Protein AF-A0A6I6A600-F1 (afdb_monomer)

Nearest PDB structures (foldseek):
  4qlp-assembly1_B  TM=9.403E-01  e=7.434E-15  Mycobacterium tuberculosis H37Rv
  1xp8-assembly1_A  TM=5.706E-01  e=3.199E+00  Deinococcus radiodurans
  1mo3-assembly1_A  TM=5.639E-01  e=4.052E+00  Mycobacterium tuberculosis
  2wqa-assembly1_F  TM=2.975E-01  e=4.299E+00  Homo sapiens

Sequence (145 aa):
MGDEPRHGSPVHREGVPRALHARGRHDPLAPNDGAVPGSKHEFTSTSDFRNAYGDGLDRVGLPNGSYLGFPPGAPWGDRALFPSSLDDPVDAYRLAGDLPDGWRIQVSEIAPAFGQPGGGMQVLVFNDKNKTVPVTELINAGILQ

Secondary structure (DSSP, 8-state):
--PPPPPPPP------------TT-PPPPPTTTTBPTT--EEES-HHHHHHHH-SEEEEES-TTS--EEESTT--GGGGT--GGGGGS-EEEEEB-SPPPTT-EEEEEEBPPBTTB----EEEEEE-TTSPBPPHHHHHHTTSB-

Solvent-accessible surface area (backbone atoms only — not comparable to full-atom values): 8486 Å² total; per-residue (Å²): 142,80,88,80,86,81,81,81,76,84,82,83,79,84,82,76,85,77,89,74,90,66,95,90,61,80,74,69,76,41,64,75,88,32,28,39,88,87,46,71,47,75,34,75,40,47,66,61,44,30,74,75,67,49,40,52,28,20,30,75,40,69,48,81,44,41,70,30,33,42,59,57,85,66,57,72,48,20,64,28,56,60,79,78,54,75,81,39,55,77,50,73,35,32,62,69,33,71,62,59,86,70,22,34,40,37,39,26,35,27,33,55,21,80,93,25,69,17,71,30,37,37,35,38,39,27,41,67,82,76,43,77,43,30,43,53,57,36,38,76,71,45,28,33,87

Mean predicted aligned error: 9.45 Å

pLDDT: mean 85.49, std 23.21, range [28.94, 98.81]

Structure (mmCIF, N/CA/C/O backbone):
data_AF-A0A6I6A600-F1
#
_entry.id   AF-A0A6I6A600-F1
#
loop_
_atom_site.group_PDB
_atom_site.id
_atom_site.type_symbol
_atom_site.label_atom_id
_atom_site.label_alt_id
_atom_site.label_comp_id
_atom_site.label_asym_id
_atom_site.label_entity_id
_atom_site.label_seq_id
_atom_site.pdbx_PDB_ins_code
_atom_site.Cartn_x
_atom_site.Cartn_y
_atom_site.Cartn_z
_atom_site.occupancy
_atom_site.B_iso_or_equiv
_atom_site.auth_seq_id
_atom_s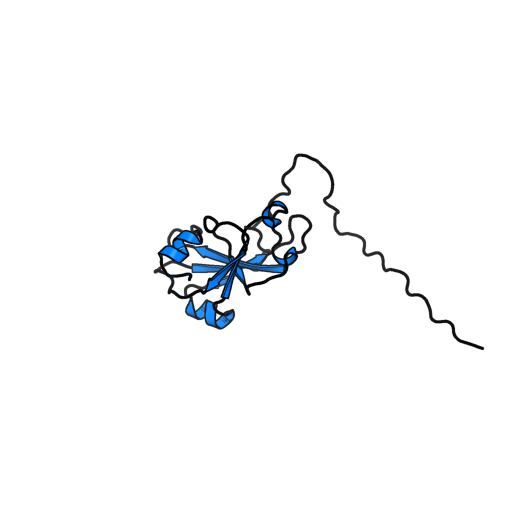ite.auth_comp_id
_atom_site.auth_asym_id
_atom_site.auth_atom_id
_atom_site.pdbx_PDB_model_num
ATOM 1 N N . MET A 1 1 ? 43.680 -31.776 -37.430 1.00 42.78 1 MET A N 1
ATOM 2 C CA . MET A 1 1 ? 42.212 -31.718 -37.285 1.00 42.78 1 MET A CA 1
ATOM 3 C C . MET A 1 1 ? 41.942 -31.357 -35.841 1.00 42.78 1 MET A C 1
ATOM 5 O O . MET A 1 1 ? 42.124 -32.202 -34.980 1.00 42.78 1 MET A O 1
ATOM 9 N N . GLY A 1 2 ? 41.695 -30.078 -35.580 1.00 34.62 2 GLY A N 1
ATOM 10 C CA . GLY A 1 2 ? 41.360 -29.556 -34.259 1.00 34.62 2 GLY A CA 1
ATOM 11 C C . GLY A 1 2 ? 40.111 -28.703 -34.419 1.00 34.62 2 GLY A C 1
ATOM 12 O O . GLY A 1 2 ? 40.069 -27.880 -35.331 1.00 34.62 2 GLY A O 1
ATOM 13 N N . ASP A 1 3 ? 39.099 -28.980 -33.606 1.00 37.78 3 ASP A N 1
ATOM 14 C CA . ASP A 1 3 ? 37.822 -28.272 -33.589 1.00 37.78 3 ASP A CA 1
ATOM 15 C C . ASP A 1 3 ? 37.978 -26.889 -32.937 1.00 37.78 3 ASP A C 1
ATOM 17 O O . ASP A 1 3 ? 38.515 -26.766 -31.836 1.00 37.78 3 ASP A O 1
ATOM 21 N N . GLU A 1 4 ? 37.482 -25.846 -33.605 1.00 39.06 4 GLU A N 1
ATOM 22 C CA . GLU A 1 4 ? 37.303 -24.506 -33.033 1.00 39.06 4 GLU A CA 1
ATOM 23 C C . GLU A 1 4 ? 35.932 -24.387 -32.335 1.00 39.06 4 GLU A C 1
ATOM 25 O O . GLU A 1 4 ? 34.914 -24.816 -32.892 1.00 39.06 4 GLU A O 1
ATOM 30 N N . PRO A 1 5 ? 35.842 -23.747 -31.154 1.00 36.91 5 PRO A N 1
ATOM 31 C CA . PRO A 1 5 ? 34.562 -23.437 -30.532 1.00 36.91 5 PRO A CA 1
ATOM 32 C C . PRO A 1 5 ? 33.909 -22.217 -31.201 1.00 36.91 5 PRO A C 1
ATOM 34 O O . PRO A 1 5 ? 34.462 -21.115 -31.238 1.00 36.91 5 PRO A O 1
ATOM 37 N N . ARG A 1 6 ? 32.682 -22.408 -31.702 1.00 39.06 6 ARG A N 1
ATOM 38 C CA . ARG A 1 6 ? 31.856 -21.343 -32.286 1.00 39.06 6 ARG A CA 1
ATOM 39 C C . ARG A 1 6 ? 31.532 -20.277 -31.237 1.00 39.06 6 ARG A C 1
ATOM 41 O O . ARG A 1 6 ? 30.837 -20.548 -30.261 1.00 39.06 6 ARG A O 1
ATOM 48 N N . HIS A 1 7 ? 31.994 -19.055 -31.483 1.00 38.72 7 HIS A N 1
ATOM 49 C CA . HIS A 1 7 ? 31.530 -17.850 -30.801 1.00 38.72 7 HIS A CA 1
ATOM 50 C C . HIS A 1 7 ? 30.020 -17.674 -31.026 1.00 38.72 7 HIS A C 1
ATOM 52 O O . HIS A 1 7 ? 29.567 -17.526 -32.162 1.00 38.72 7 HIS A O 1
ATOM 58 N N . GLY A 1 8 ? 29.238 -17.692 -29.945 1.00 32.81 8 GLY A N 1
ATOM 59 C CA . GLY A 1 8 ? 27.830 -17.307 -29.973 1.00 32.81 8 GLY A CA 1
ATOM 60 C C . GLY A 1 8 ? 27.703 -15.800 -30.185 1.00 32.81 8 GLY A C 1
ATOM 61 O O . GLY A 1 8 ? 28.198 -15.013 -29.383 1.00 32.81 8 GLY A O 1
ATOM 62 N N . SER A 1 9 ? 27.061 -15.399 -31.279 1.00 35.72 9 SER A N 1
ATOM 63 C CA . SER A 1 9 ? 26.707 -14.005 -31.555 1.00 35.72 9 SER A CA 1
ATOM 64 C C . SER A 1 9 ? 25.695 -13.478 -30.523 1.00 35.72 9 SER A C 1
ATOM 66 O O . SER A 1 9 ? 24.826 -14.241 -30.093 1.00 35.72 9 SER A O 1
ATOM 68 N N . PRO A 1 10 ? 25.736 -12.186 -30.140 1.00 36.28 10 PRO A N 1
ATOM 69 C CA . PRO A 1 10 ? 24.724 -11.614 -29.263 1.00 36.28 10 PRO A CA 1
ATOM 70 C C . PRO A 1 10 ? 23.383 -11.575 -29.999 1.00 36.28 10 PRO A C 1
ATOM 72 O O . PRO A 1 10 ? 23.264 -10.974 -31.067 1.00 36.28 10 PRO A O 1
ATOM 75 N N . VAL A 1 11 ? 22.368 -12.217 -29.426 1.00 43.44 11 VAL A N 1
ATOM 76 C CA . VAL A 1 11 ? 20.989 -12.123 -29.907 1.00 43.44 11 VAL A CA 1
ATOM 77 C C . VAL A 1 11 ? 20.495 -10.701 -29.646 1.00 43.44 11 VAL A C 1
ATOM 79 O O . VAL A 1 11 ? 20.244 -10.316 -28.504 1.00 43.44 11 VAL A O 1
ATOM 82 N N . HIS A 1 12 ? 20.349 -9.919 -30.714 1.00 34.28 12 HIS A N 1
ATOM 83 C CA . HIS A 1 12 ? 19.544 -8.704 -30.718 1.00 34.28 12 HIS A CA 1
ATOM 84 C C . HIS A 1 12 ? 18.099 -9.066 -30.340 1.00 34.28 12 HIS A C 1
ATOM 86 O O . HIS A 1 12 ? 17.402 -9.726 -31.107 1.00 34.28 12 HIS A O 1
ATOM 92 N N . ARG A 1 13 ? 17.634 -8.634 -29.161 1.00 38.12 13 ARG A N 1
ATOM 93 C CA . ARG A 1 13 ? 16.197 -8.509 -28.886 1.00 38.12 13 ARG A CA 1
ATOM 94 C C . ARG A 1 13 ? 15.774 -7.088 -29.212 1.00 38.12 13 ARG A C 1
ATOM 96 O O . ARG A 1 13 ? 16.090 -6.144 -28.491 1.00 38.12 13 ARG A O 1
ATOM 103 N N . GLU A 1 14 ? 15.087 -6.963 -30.334 1.00 32.41 14 GLU A N 1
ATOM 104 C CA . GLU A 1 14 ? 14.328 -5.780 -30.698 1.00 32.41 14 GLU A CA 1
ATOM 105 C C . GLU A 1 14 ? 13.129 -5.612 -29.751 1.00 32.41 14 GLU A C 1
ATOM 107 O O . GLU A 1 14 ? 12.465 -6.587 -29.400 1.00 32.41 14 GLU A O 1
ATOM 112 N N . GLY A 1 15 ? 12.834 -4.362 -29.374 1.00 31.83 15 GLY A N 1
ATOM 113 C CA . GLY A 1 15 ? 11.455 -3.957 -29.101 1.00 31.83 15 GLY A CA 1
ATOM 114 C C . GLY A 1 15 ? 11.032 -3.636 -27.665 1.00 31.83 15 GLY A C 1
ATOM 115 O O . GLY A 1 15 ? 9.849 -3.766 -27.383 1.00 31.83 15 GLY A O 1
ATOM 116 N N . VAL A 1 16 ? 11.907 -3.165 -26.768 1.00 39.56 16 VAL A N 1
ATOM 117 C CA . VAL A 1 16 ? 11.429 -2.351 -25.627 1.00 39.56 16 VAL A CA 1
ATOM 118 C C . VAL A 1 16 ? 11.468 -0.888 -26.076 1.00 39.56 16 VAL A C 1
ATOM 120 O O . VAL A 1 16 ? 12.558 -0.407 -26.402 1.00 39.56 16 VAL A O 1
ATOM 123 N N . PRO A 1 17 ? 10.333 -0.163 -26.159 1.00 34.88 17 PRO A N 1
ATOM 124 C CA . PRO A 1 17 ? 10.370 1.245 -26.512 1.00 34.88 17 PRO A CA 1
ATOM 125 C C . PRO A 1 17 ? 11.198 1.996 -25.470 1.00 34.88 17 PRO A C 1
ATOM 127 O O . PRO A 1 17 ? 10.841 2.110 -24.299 1.00 34.88 17 PRO A O 1
ATOM 130 N N . ARG A 1 18 ? 12.351 2.482 -25.927 1.00 39.25 18 ARG A N 1
ATOM 131 C CA . ARG A 1 18 ? 13.306 3.278 -25.167 1.00 39.25 18 ARG A CA 1
ATOM 132 C C . ARG A 1 18 ? 12.674 4.641 -24.902 1.00 39.25 18 ARG A C 1
ATOM 134 O O . ARG A 1 18 ? 12.839 5.566 -25.693 1.00 39.25 18 ARG A O 1
ATOM 141 N N . ALA A 1 19 ? 11.939 4.770 -23.805 1.00 43.00 19 ALA A N 1
ATOM 142 C CA . ALA A 1 19 ? 11.548 6.071 -23.286 1.00 43.00 19 ALA A CA 1
ATOM 143 C C . ALA A 1 19 ? 12.790 6.732 -22.671 1.00 43.00 19 ALA A C 1
ATOM 145 O O . ALA A 1 19 ? 13.043 6.658 -21.475 1.00 43.00 19 ALA A O 1
ATOM 146 N N . LEU A 1 20 ? 13.621 7.333 -23.520 1.00 38.41 20 LEU A N 1
ATOM 147 C CA . LEU A 1 20 ? 14.614 8.302 -23.084 1.00 38.41 20 LEU A CA 1
ATOM 148 C C . LEU A 1 20 ? 14.595 9.475 -24.060 1.00 38.41 20 LEU A C 1
ATOM 150 O O . LEU A 1 20 ? 14.739 9.262 -25.263 1.00 38.41 20 LEU A O 1
ATOM 154 N N . HIS A 1 21 ? 14.509 10.678 -23.485 1.00 31.16 21 HIS A N 1
ATOM 155 C CA . HIS A 1 21 ? 14.614 12.032 -24.055 1.00 31.16 21 HIS A CA 1
ATOM 156 C C . HIS A 1 21 ? 13.300 12.826 -24.127 1.00 31.16 21 HIS A C 1
ATOM 158 O O . HIS A 1 21 ? 12.616 12.855 -25.145 1.00 31.16 21 HIS A O 1
ATOM 164 N N . ALA A 1 22 ? 13.027 13.598 -23.071 1.00 28.94 22 ALA A N 1
ATOM 165 C CA . ALA A 1 22 ? 12.915 15.059 -23.165 1.00 28.94 22 ALA A CA 1
ATOM 166 C C . ALA A 1 22 ? 12.802 15.670 -21.761 1.00 28.94 22 ALA A C 1
ATOM 168 O O . ALA A 1 22 ? 11.974 15.251 -20.955 1.00 28.94 22 ALA A O 1
ATOM 169 N N . ARG A 1 23 ? 13.614 16.699 -21.489 1.00 34.56 23 ARG A N 1
ATOM 170 C CA . ARG A 1 23 ? 13.479 17.555 -20.305 1.00 34.56 23 ARG A CA 1
ATOM 171 C C . ARG A 1 23 ? 12.051 18.119 -20.258 1.00 34.56 23 ARG A C 1
ATOM 173 O O . ARG A 1 23 ? 11.626 18.750 -21.222 1.00 34.56 23 ARG A O 1
ATOM 180 N N . GLY A 1 24 ? 11.340 17.898 -19.152 1.00 37.47 24 GLY A N 1
ATOM 181 C CA . GLY A 1 24 ? 10.060 18.558 -18.863 1.00 37.47 24 GLY A CA 1
ATOM 182 C C . GLY A 1 24 ? 8.792 17.699 -18.920 1.00 37.47 24 GLY A C 1
ATOM 183 O O . GLY A 1 24 ? 7.703 18.263 -18.882 1.00 37.47 24 GLY A O 1
ATOM 184 N N . ARG A 1 25 ? 8.879 16.366 -18.978 1.00 44.44 25 ARG A N 1
ATOM 185 C CA . ARG A 1 25 ? 7.719 15.492 -18.740 1.00 44.44 25 ARG A CA 1
ATOM 186 C C . ARG A 1 25 ? 8.040 14.560 -17.583 1.00 44.44 25 ARG A C 1
ATOM 188 O O . ARG A 1 25 ? 9.006 13.813 -17.667 1.00 44.44 25 ARG A O 1
ATOM 195 N N . HIS A 1 26 ? 7.263 14.642 -16.504 1.00 53.66 26 HIS A N 1
ATOM 196 C CA . HIS A 1 26 ? 7.205 13.549 -15.544 1.00 53.66 26 HIS A CA 1
ATOM 197 C C . HIS A 1 26 ? 6.808 12.314 -16.343 1.00 53.66 26 HIS A C 1
ATOM 199 O O . HIS A 1 26 ? 5.784 12.342 -17.030 1.00 53.66 26 HIS A O 1
ATOM 205 N N . ASP A 1 27 ? 7.639 11.278 -16.319 1.00 52.81 27 ASP A N 1
ATOM 206 C CA . ASP A 1 27 ? 7.211 9.967 -16.782 1.00 52.81 27 ASP A CA 1
ATOM 207 C C . ASP A 1 27 ? 5.853 9.681 -16.120 1.00 52.81 27 ASP A C 1
ATOM 209 O O . ASP A 1 27 ? 5.708 9.894 -14.909 1.00 52.81 27 ASP A O 1
ATOM 213 N N . PRO A 1 28 ? 4.811 9.344 -16.894 1.00 62.41 28 PRO A N 1
ATOM 214 C CA . PRO A 1 28 ? 3.499 9.151 -16.311 1.00 62.41 28 PRO A CA 1
ATOM 215 C C . PRO A 1 28 ? 3.581 7.974 -15.340 1.00 62.41 28 PRO A C 1
ATOM 217 O O . PRO A 1 28 ? 4.154 6.934 -15.668 1.00 62.41 28 PRO A O 1
ATOM 220 N N . LEU A 1 29 ? 3.000 8.145 -14.150 1.00 67.38 29 LEU A N 1
ATOM 221 C CA . LEU A 1 29 ? 2.697 7.020 -13.267 1.00 67.38 29 LEU A CA 1
ATOM 222 C C . LEU A 1 29 ? 2.014 5.931 -14.100 1.00 67.38 29 LEU A C 1
ATOM 224 O O . LEU A 1 29 ? 1.150 6.241 -14.930 1.00 67.38 29 LEU A O 1
ATOM 228 N N . ALA A 1 30 ? 2.399 4.671 -13.892 1.00 77.06 30 ALA A N 1
ATOM 229 C CA . ALA A 1 30 ? 1.695 3.572 -14.530 1.00 77.06 30 ALA A CA 1
ATOM 230 C C . ALA A 1 30 ? 0.193 3.659 -14.167 1.00 77.06 30 ALA A C 1
ATOM 232 O O . ALA A 1 30 ? -0.148 3.961 -13.016 1.00 77.06 30 ALA A O 1
ATOM 233 N N . PRO A 1 31 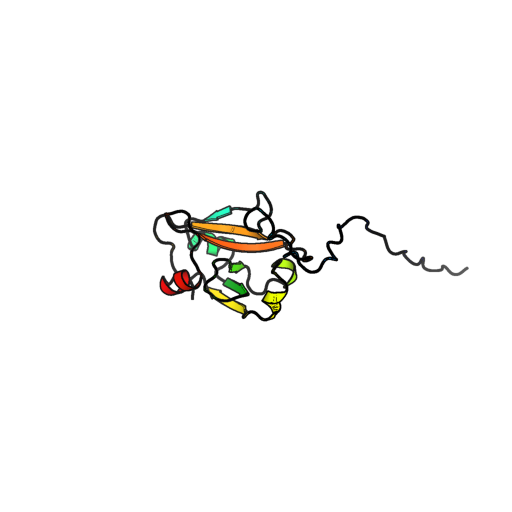? -0.720 3.457 -15.137 1.00 82.44 31 PRO A N 1
ATOM 234 C CA . PRO A 1 31 ? -2.158 3.492 -14.878 1.00 82.44 31 PRO A CA 1
ATOM 235 C C . PRO A 1 31 ? -2.561 2.398 -13.875 1.00 82.44 31 PRO A C 1
ATOM 237 O O . PRO A 1 31 ? -1.749 1.555 -13.505 1.00 82.44 31 PRO A O 1
ATOM 240 N N . ASN A 1 32 ? -3.834 2.377 -13.459 1.00 90.62 32 ASN A N 1
ATOM 241 C CA . ASN A 1 32 ? -4.359 1.353 -12.542 1.00 90.62 32 ASN A CA 1
ATOM 242 C C . ASN A 1 32 ? -3.601 1.307 -11.198 1.00 90.62 32 ASN A C 1
ATOM 244 O O . ASN A 1 32 ? -3.329 0.230 -10.675 1.00 90.62 32 ASN A O 1
ATOM 248 N N . ASP A 1 33 ? -3.263 2.474 -10.639 1.00 90.88 33 ASP A N 1
ATOM 249 C CA . ASP A 1 33 ? -2.561 2.579 -9.350 1.00 90.88 33 ASP A CA 1
ATOM 250 C C . ASP A 1 33 ? -1.195 1.869 -9.364 1.00 90.88 33 ASP A C 1
ATOM 252 O O . ASP A 1 33 ? -0.780 1.246 -8.388 1.00 90.88 33 ASP A O 1
ATOM 256 N N . GLY A 1 34 ? -0.523 1.888 -10.520 1.00 92.12 34 GLY A N 1
ATOM 257 C CA . GLY A 1 34 ? 0.745 1.193 -10.721 1.00 92.12 34 GLY A CA 1
ATOM 258 C C . GLY A 1 34 ? 0.646 -0.333 -10.721 1.00 92.12 34 GLY A C 1
ATOM 259 O O . GLY A 1 34 ? 1.682 -0.985 -10.689 1.00 92.12 34 GLY A O 1
ATOM 260 N N . ALA A 1 35 ? -0.557 -0.914 -10.766 1.00 96.75 35 ALA A N 1
ATOM 261 C CA . ALA A 1 35 ? -0.754 -2.359 -10.738 1.00 96.75 35 ALA A CA 1
ATOM 262 C C . ALA A 1 35 ? -0.857 -2.979 -12.139 1.00 96.75 35 ALA A C 1
ATOM 264 O O . ALA A 1 35 ? -1.533 -2.439 -13.027 1.00 96.75 35 ALA A O 1
ATOM 265 N N . VAL A 1 36 ? -0.298 -4.181 -12.306 1.00 97.31 36 VAL A N 1
ATOM 266 C CA . VAL A 1 36 ? -0.552 -5.028 -13.479 1.00 97.31 36 VAL A CA 1
ATOM 267 C C . VAL A 1 36 ? -2.066 -5.297 -13.593 1.00 97.31 36 VAL A C 1
ATOM 269 O O . VAL A 1 36 ? -2.714 -5.679 -12.612 1.00 97.31 36 VAL A O 1
ATOM 272 N N . PRO A 1 37 ? -2.697 -5.078 -14.763 1.00 95.62 37 PRO A N 1
ATOM 273 C CA . PRO A 1 37 ? -4.125 -5.336 -14.928 1.00 95.62 37 PRO A CA 1
ATOM 274 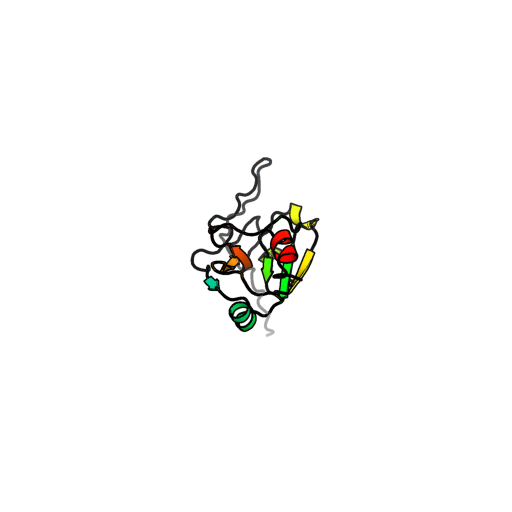C C . PRO A 1 37 ? -4.496 -6.781 -14.570 1.00 95.62 37 PRO A C 1
ATOM 276 O O . PRO A 1 37 ? -3.920 -7.727 -15.095 1.00 95.62 37 PRO A O 1
ATOM 279 N N . GLY A 1 38 ? -5.484 -6.946 -13.688 1.00 96.31 38 GLY A N 1
ATOM 280 C CA . GLY A 1 38 ? -5.958 -8.261 -13.245 1.00 96.31 38 GLY A CA 1
ATOM 281 C C . GLY A 1 38 ? -5.188 -8.882 -12.075 1.00 96.31 38 GLY A C 1
ATOM 282 O O . GLY A 1 38 ? -5.620 -9.917 -11.584 1.00 96.31 38 GLY A O 1
ATOM 283 N N . SER A 1 39 ? -4.117 -8.253 -11.575 1.00 97.75 39 SER A N 1
ATOM 284 C CA . SER A 1 39 ? -3.342 -8.780 -10.439 1.00 97.75 39 SER A CA 1
ATOM 285 C C . SER A 1 39 ? -3.893 -8.381 -9.062 1.00 97.75 39 SER A C 1
ATOM 287 O O . SER A 1 39 ? -3.262 -8.662 -8.046 1.00 97.75 39 SER A O 1
ATOM 289 N N . LYS A 1 40 ? -4.978 -7.596 -9.007 1.00 98.00 40 LYS A N 1
ATOM 290 C CA . LYS A 1 40 ? -5.523 -7.062 -7.752 1.00 98.00 40 LYS A CA 1
ATOM 291 C C . LYS A 1 40 ? -6.301 -8.156 -7.017 1.00 98.00 40 LYS A C 1
ATOM 293 O O . LYS A 1 40 ? -7.272 -8.688 -7.552 1.00 98.00 40 LYS A O 1
ATOM 298 N N . HIS A 1 41 ? -5.904 -8.431 -5.780 1.00 96.12 41 HIS A N 1
ATOM 299 C CA . HIS A 1 41 ? -6.575 -9.364 -4.871 1.00 96.12 41 HIS A CA 1
ATOM 300 C C . HIS A 1 41 ? -6.756 -8.717 -3.500 1.00 96.12 41 HIS A C 1
ATOM 302 O O . HIS A 1 41 ? -5.985 -7.834 -3.128 1.00 96.12 41 HIS A O 1
ATOM 308 N N . GLU A 1 42 ? -7.778 -9.130 -2.751 1.00 98.12 42 GLU A N 1
ATOM 309 C CA . GLU A 1 42 ? -8.168 -8.458 -1.511 1.00 98.12 42 GLU A CA 1
ATOM 310 C C . GLU A 1 42 ? -8.298 -9.417 -0.333 1.00 98.12 42 GLU A C 1
ATOM 312 O O . GLU A 1 42 ? -8.676 -10.576 -0.498 1.00 98.12 42 GLU A O 1
ATOM 317 N N . PHE A 1 43 ? -8.028 -8.891 0.859 1.00 98.56 43 PHE A N 1
ATOM 318 C CA . PHE A 1 43 ? -8.211 -9.563 2.138 1.00 98.56 43 PHE A CA 1
ATOM 319 C C . PHE A 1 43 ? -9.019 -8.657 3.058 1.00 98.56 43 PHE A C 1
ATOM 321 O O . PHE A 1 43 ? -8.734 -7.467 3.180 1.00 98.56 43 PHE A O 1
ATOM 328 N N . THR A 1 44 ? -9.993 -9.226 3.757 1.00 98.12 44 THR A N 1
ATOM 329 C CA . THR A 1 44 ? -10.755 -8.534 4.809 1.00 98.12 44 THR A CA 1
ATOM 330 C C . THR A 1 44 ? -10.243 -8.873 6.211 1.00 98.12 44 THR A C 1
ATOM 332 O O . THR A 1 44 ? -10.848 -8.476 7.197 1.00 98.12 44 THR A O 1
ATOM 335 N N . SER A 1 45 ? -9.132 -9.612 6.311 1.00 97.62 45 SER A N 1
ATOM 336 C CA . SER A 1 45 ? -8.478 -9.979 7.568 1.00 97.62 45 SER A CA 1
ATOM 337 C C . SER A 1 45 ? -6.957 -9.889 7.442 1.00 97.62 45 SER A C 1
ATOM 339 O O . SER A 1 45 ? -6.379 -10.364 6.459 1.00 97.62 45 SER A O 1
ATOM 341 N N . THR A 1 46 ? -6.289 -9.342 8.463 1.00 97.81 46 THR A N 1
ATOM 342 C CA . THR A 1 46 ? -4.822 -9.393 8.554 1.00 97.81 46 THR A CA 1
ATOM 343 C C . THR A 1 46 ? -4.317 -10.813 8.800 1.00 97.81 46 THR A C 1
ATOM 345 O O . THR A 1 46 ? -3.220 -11.140 8.355 1.00 97.81 46 THR A O 1
ATOM 348 N N . SER A 1 47 ? -5.093 -11.695 9.446 1.00 98.25 47 SER A N 1
ATOM 349 C CA . SER A 1 47 ? -4.701 -13.100 9.626 1.00 98.25 47 SER A CA 1
ATOM 350 C C . SER A 1 47 ? -4.581 -13.830 8.293 1.00 98.25 47 SER A C 1
ATOM 352 O O . SER A 1 47 ? -3.599 -14.531 8.073 1.00 98.25 47 SER A O 1
ATOM 354 N N . ASP A 1 48 ? -5.539 -13.631 7.388 1.00 98.44 48 ASP A N 1
ATOM 355 C CA . ASP A 1 48 ? -5.546 -14.304 6.087 1.00 98.44 48 ASP A CA 1
ATOM 356 C C . ASP A 1 48 ? -4.411 -13.796 5.199 1.00 98.44 48 ASP A C 1
ATOM 358 O O . ASP A 1 48 ? -3.714 -14.597 4.577 1.00 98.44 48 ASP A O 1
ATOM 362 N N . PHE A 1 49 ? -4.159 -12.482 5.217 1.00 98.44 49 PHE A N 1
ATOM 363 C CA . PHE A 1 49 ? -2.985 -11.904 4.564 1.00 98.44 49 PHE A CA 1
ATOM 364 C C . PHE A 1 49 ? -1.688 -12.515 5.115 1.00 98.44 49 PHE A C 1
ATOM 366 O O . PHE A 1 49 ? -0.854 -12.988 4.345 1.00 98.44 49 PHE A O 1
ATOM 373 N N . ARG A 1 50 ? -1.529 -12.561 6.447 1.00 98.31 50 ARG A N 1
ATOM 374 C CA . ARG A 1 50 ? -0.327 -13.113 7.094 1.00 98.31 50 ARG A CA 1
ATOM 375 C C . ARG A 1 50 ? -0.110 -14.582 6.772 1.00 98.31 50 ARG A C 1
ATOM 377 O O . ARG A 1 50 ? 1.022 -14.996 6.552 1.00 98.31 50 ARG A O 1
ATOM 384 N N . ASN A 1 51 ? -1.183 -15.362 6.715 1.00 98.19 51 ASN A N 1
ATOM 385 C CA . ASN A 1 51 ? -1.111 -16.770 6.340 1.00 98.19 51 ASN A CA 1
ATOM 386 C C . ASN A 1 51 ? -0.670 -16.952 4.880 1.00 98.19 51 ASN A C 1
ATOM 388 O O . ASN A 1 51 ? 0.019 -17.923 4.573 1.00 98.19 51 ASN A O 1
ATOM 392 N N . ALA A 1 52 ? -1.052 -16.033 3.988 1.00 97.81 52 ALA A N 1
ATOM 393 C CA . ALA A 1 52 ? -0.680 -16.081 2.578 1.00 97.81 52 ALA A CA 1
ATOM 394 C C . ALA A 1 52 ? 0.748 -15.575 2.309 1.00 97.81 52 ALA A C 1
ATOM 396 O O . ALA A 1 52 ? 1.447 -16.152 1.475 1.00 97.81 52 ALA A O 1
ATOM 397 N N . TYR A 1 53 ? 1.182 -14.508 2.991 1.00 97.56 53 TYR A N 1
ATOM 398 C CA . TYR A 1 53 ? 2.379 -13.746 2.606 1.00 97.56 53 TYR A CA 1
ATOM 399 C C . TYR A 1 53 ? 3.374 -13.459 3.738 1.00 97.56 53 TYR A C 1
ATOM 401 O O . TYR A 1 53 ? 4.460 -12.942 3.476 1.00 97.56 53 TYR A O 1
ATOM 409 N N . GLY A 1 54 ? 3.043 -13.802 4.982 1.00 98.06 54 GLY A N 1
ATOM 410 C CA . GLY A 1 54 ? 3.767 -13.344 6.167 1.00 98.06 54 GLY A CA 1
ATOM 411 C C . GLY A 1 54 ? 3.328 -11.949 6.625 1.00 98.06 54 GLY A C 1
ATOM 412 O O . GLY A 1 54 ? 2.410 -11.343 6.076 1.00 98.06 54 GLY A O 1
ATOM 413 N N . ASP A 1 55 ? 3.962 -11.445 7.680 1.00 98.31 55 ASP A N 1
ATOM 414 C CA . ASP A 1 55 ? 3.627 -10.165 8.316 1.00 98.31 55 ASP A CA 1
ATOM 415 C C . ASP A 1 55 ? 4.590 -9.024 7.962 1.00 98.31 55 ASP A C 1
ATOM 417 O O . ASP A 1 55 ? 4.297 -7.870 8.261 1.00 98.31 55 ASP A O 1
ATOM 421 N N . GLY A 1 56 ? 5.728 -9.321 7.335 1.00 98.56 56 GLY A N 1
ATOM 422 C CA . GLY A 1 56 ? 6.731 -8.324 6.979 1.00 98.56 56 GLY A CA 1
ATOM 423 C C . GLY A 1 56 ? 6.303 -7.462 5.794 1.00 98.56 56 GLY A C 1
ATOM 424 O O . GLY A 1 56 ? 6.017 -7.984 4.717 1.00 98.56 56 GLY A O 1
ATOM 425 N N . LEU A 1 57 ? 6.345 -6.144 5.978 1.00 98.69 57 LEU A N 1
ATOM 426 C CA . LEU A 1 57 ? 6.136 -5.135 4.939 1.00 98.69 57 LEU A CA 1
ATOM 427 C C . LEU A 1 57 ? 7.297 -4.133 4.948 1.00 98.69 57 LEU A C 1
ATOM 429 O O . LEU A 1 57 ? 8.008 -4.008 5.944 1.00 98.69 57 LEU A O 1
ATOM 433 N N . ASP A 1 58 ? 7.487 -3.390 3.865 1.00 98.50 58 ASP A N 1
ATOM 434 C CA . ASP A 1 58 ? 8.382 -2.232 3.860 1.00 98.50 58 ASP A CA 1
ATOM 435 C C . ASP A 1 58 ? 7.829 -1.062 3.050 1.00 98.50 58 ASP A C 1
ATOM 437 O O . ASP A 1 58 ? 6.791 -1.159 2.394 1.00 98.50 58 ASP A O 1
ATOM 441 N N . ARG A 1 59 ? 8.504 0.081 3.116 1.00 98.00 59 ARG A N 1
ATOM 442 C CA . ARG A 1 59 ? 8.206 1.239 2.283 1.00 98.00 59 ARG A CA 1
ATOM 443 C C . ARG A 1 59 ? 9.483 1.990 1.960 1.00 98.00 59 ARG A C 1
ATOM 445 O O . ARG A 1 59 ? 10.308 2.222 2.833 1.00 98.00 59 ARG A O 1
ATOM 452 N N . VAL A 1 60 ? 9.584 2.421 0.707 1.00 98.00 60 VAL A N 1
ATOM 453 C CA . VAL A 1 60 ? 10.485 3.499 0.302 1.00 98.00 60 VAL A CA 1
ATOM 454 C C . VAL A 1 60 ? 9.678 4.797 0.303 1.00 98.00 60 VAL A C 1
ATOM 456 O O . VAL A 1 60 ? 8.642 4.881 -0.367 1.00 98.00 60 VAL A O 1
ATOM 459 N N . GLY A 1 61 ? 10.122 5.788 1.069 1.00 97.25 61 GLY A N 1
ATOM 460 C CA . GLY A 1 61 ? 9.449 7.080 1.212 1.00 97.25 61 GLY A CA 1
ATOM 461 C C . GLY A 1 61 ? 8.755 7.275 2.554 1.00 97.25 61 GLY A C 1
ATOM 462 O O . GLY A 1 61 ? 8.483 6.340 3.300 1.00 97.25 61 GLY A O 1
ATOM 463 N N . LEU A 1 62 ? 8.422 8.533 2.840 1.00 97.06 62 LEU A N 1
ATOM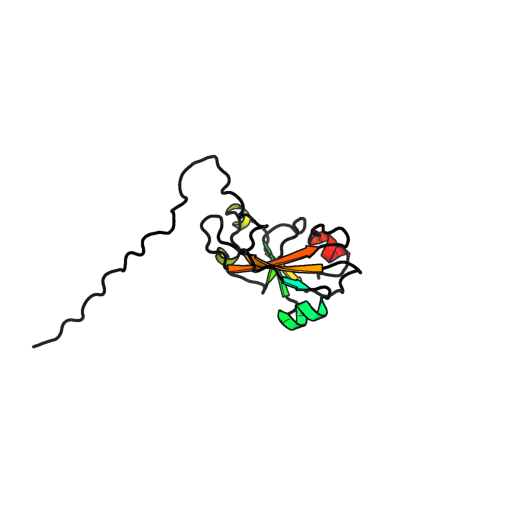 464 C CA . LEU A 1 62 ? 7.829 8.948 4.113 1.00 97.06 62 LEU A CA 1
ATOM 465 C C . LEU A 1 62 ? 6.493 8.231 4.416 1.00 97.06 62 LEU A C 1
ATOM 467 O O . LEU A 1 62 ? 5.737 7.914 3.485 1.00 97.06 62 LEU A O 1
ATOM 471 N N . PRO A 1 63 ? 6.139 8.036 5.704 1.00 97.06 63 PRO A N 1
ATOM 472 C CA . PRO A 1 63 ? 4.950 7.281 6.123 1.00 97.06 63 PRO A CA 1
ATOM 473 C C . PRO A 1 63 ? 3.614 8.005 5.863 1.00 97.06 63 PRO A C 1
ATOM 475 O O . PRO A 1 63 ? 2.541 7.457 6.101 1.00 97.06 63 PRO A O 1
ATOM 478 N N . ASN A 1 64 ? 3.643 9.229 5.327 1.00 96.75 64 ASN A N 1
ATOM 479 C CA . ASN A 1 64 ? 2.439 9.932 4.877 1.00 96.75 64 ASN A CA 1
ATOM 480 C C . ASN A 1 64 ? 1.857 9.375 3.560 1.00 96.75 64 ASN A C 1
ATOM 482 O O . ASN A 1 64 ? 0.752 9.762 3.183 1.00 96.75 64 ASN A O 1
ATOM 486 N N . GLY A 1 65 ? 2.571 8.488 2.858 1.00 97.06 65 GLY 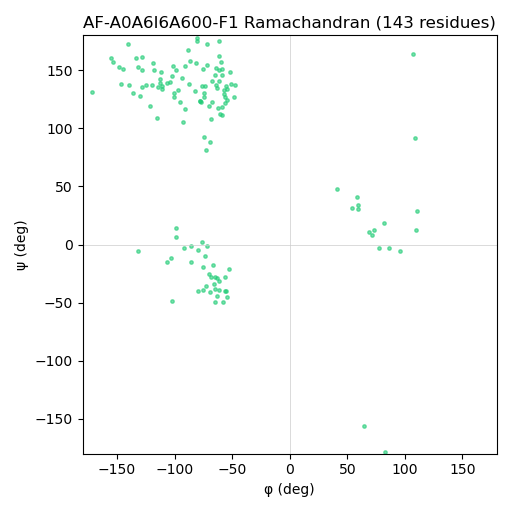A N 1
ATOM 487 C CA . GLY A 1 65 ? 2.021 7.725 1.736 1.00 97.06 65 GLY A CA 1
ATOM 488 C C . GLY A 1 65 ? 1.370 6.409 2.169 1.00 97.06 65 GLY A C 1
ATOM 489 O O . GLY A 1 65 ? 1.530 5.965 3.302 1.00 97.06 65 GLY A O 1
ATOM 490 N N . SER A 1 66 ? 0.630 5.781 1.252 1.00 98.19 66 SER A N 1
ATOM 491 C CA . SER A 1 66 ? -0.194 4.592 1.544 1.00 98.19 66 SER A CA 1
ATOM 492 C C . SER A 1 66 ? 0.348 3.268 1.001 1.00 98.19 66 SER A C 1
ATOM 494 O O . SER A 1 66 ? -0.132 2.219 1.410 1.00 98.19 66 SER A O 1
ATOM 496 N N . TYR A 1 67 ? 1.308 3.298 0.073 1.00 98.06 67 TYR A N 1
ATOM 497 C CA . TYR A 1 67 ? 1.842 2.081 -0.544 1.00 98.06 67 TYR A CA 1
ATOM 498 C C . TYR A 1 67 ? 2.913 1.441 0.337 1.00 98.06 67 TYR A C 1
ATOM 500 O O . TYR A 1 67 ? 3.848 2.127 0.762 1.00 98.06 67 TYR A O 1
ATOM 508 N N . LEU A 1 68 ? 2.807 0.133 0.544 1.00 98.62 68 LEU A N 1
ATOM 509 C CA . LEU A 1 68 ? 3.855 -0.707 1.127 1.00 98.62 68 LEU A CA 1
ATOM 510 C C . LEU A 1 68 ? 4.282 -1.777 0.115 1.00 98.62 68 LEU A C 1
ATOM 512 O O . LEU A 1 68 ? 3.508 -2.123 -0.774 1.00 98.62 68 LEU A O 1
ATOM 516 N N . GLY A 1 69 ? 5.493 -2.302 0.251 1.00 98.31 69 GLY A N 1
ATOM 517 C CA . GLY A 1 69 ? 5.994 -3.464 -0.474 1.00 98.31 69 GLY A CA 1
ATOM 518 C C . GLY A 1 69 ? 5.968 -4.724 0.387 1.00 98.31 69 GLY A C 1
ATOM 519 O O . GLY A 1 69 ? 6.043 -4.652 1.616 1.00 98.31 69 GLY A O 1
ATOM 520 N N . PHE A 1 70 ? 5.876 -5.883 -0.264 1.00 97.88 70 PHE A N 1
ATOM 521 C CA . PHE A 1 70 ? 6.160 -7.175 0.362 1.00 97.88 70 PHE A CA 1
ATOM 522 C C . PHE A 1 70 ? 6.727 -8.178 -0.663 1.00 97.88 70 PHE A C 1
ATOM 524 O O . PHE A 1 70 ? 6.425 -8.073 -1.852 1.00 97.88 70 PHE A O 1
ATOM 531 N N . PRO A 1 71 ? 7.528 -9.167 -0.232 1.00 96.38 71 PRO A N 1
ATOM 532 C CA . PRO A 1 71 ? 8.206 -9.196 1.063 1.00 96.38 71 PRO A CA 1
ATOM 533 C C . PRO A 1 71 ? 9.195 -8.016 1.208 1.00 96.38 71 PRO A C 1
ATOM 535 O O . PRO A 1 71 ? 9.570 -7.402 0.203 1.00 96.38 71 PRO A O 1
ATOM 538 N N . PRO A 1 72 ? 9.629 -7.677 2.436 1.00 97.00 72 PRO A N 1
ATOM 539 C CA . PRO A 1 72 ? 10.596 -6.609 2.656 1.00 97.00 72 PRO A CA 1
ATOM 540 C C . PRO A 1 72 ? 11.909 -6.872 1.917 1.00 97.00 72 PRO A C 1
ATOM 542 O O . PRO A 1 72 ? 12.359 -8.013 1.808 1.00 97.00 72 PRO A O 1
ATOM 545 N N . GLY A 1 73 ? 12.556 -5.809 1.449 1.00 96.31 73 GLY A N 1
ATOM 546 C CA . GLY A 1 73 ? 13.833 -5.897 0.743 1.00 96.31 73 GLY A CA 1
ATOM 547 C C . GLY A 1 73 ? 13.717 -6.255 -0.740 1.00 96.31 73 GLY A C 1
ATOM 548 O O . GLY A 1 73 ? 14.717 -6.650 -1.337 1.00 96.31 73 GLY A O 1
ATOM 549 N N . ALA A 1 74 ? 12.538 -6.088 -1.353 1.00 96.44 74 ALA A N 1
ATOM 550 C CA . ALA A 1 74 ? 12.377 -6.222 -2.801 1.00 96.44 74 ALA A CA 1
ATOM 551 C C . ALA A 1 74 ? 13.416 -5.363 -3.565 1.00 96.44 74 ALA A C 1
ATOM 553 O O . ALA A 1 74 ? 13.653 -4.210 -3.164 1.00 96.44 74 ALA A O 1
ATOM 554 N N . PRO A 1 75 ? 14.028 -5.889 -4.648 1.00 96.62 75 PRO A N 1
ATOM 555 C CA . PRO A 1 75 ? 14.978 -5.153 -5.480 1.00 96.62 75 PRO A CA 1
ATOM 556 C C . PRO A 1 75 ? 14.431 -3.803 -5.958 1.00 96.62 75 PRO A C 1
ATOM 558 O O . PRO A 1 75 ? 13.240 -3.657 -6.208 1.00 96.62 75 PRO A O 1
ATOM 561 N N . TRP A 1 76 ? 15.307 -2.810 -6.143 1.00 95.38 76 TRP A N 1
ATOM 562 C CA . TRP A 1 76 ? 14.901 -1.463 -6.573 1.00 95.38 76 TRP A CA 1
ATOM 563 C C . TRP A 1 76 ? 14.072 -1.460 -7.868 1.00 95.38 76 TRP A C 1
ATOM 565 O O . TRP A 1 76 ? 13.038 -0.799 -7.945 1.00 95.38 76 TRP A O 1
ATOM 575 N N . GLY A 1 77 ? 14.511 -2.225 -8.875 1.00 96.50 77 GLY A N 1
ATOM 576 C CA . GLY A 1 77 ? 13.825 -2.311 -10.166 1.00 96.50 77 GLY A CA 1
ATOM 577 C C . GLY A 1 77 ? 12.412 -2.888 -10.066 1.00 96.50 77 GLY A C 1
ATOM 578 O O . GLY A 1 77 ? 11.533 -2.482 -10.826 1.00 96.50 77 GLY A O 1
ATOM 579 N N . ASP A 1 78 ? 12.175 -3.750 -9.080 1.00 98.00 78 ASP A N 1
ATOM 580 C CA . ASP A 1 78 ? 10.898 -4.435 -8.884 1.00 98.00 78 ASP A CA 1
ATOM 581 C C . ASP A 1 78 ? 9.830 -3.497 -8.305 1.00 98.00 78 ASP A C 1
ATOM 583 O O . ASP A 1 78 ? 8.633 -3.747 -8.436 1.00 98.00 78 ASP A O 1
ATOM 587 N N . ARG A 1 79 ? 10.256 -2.380 -7.701 1.00 97.12 79 ARG A N 1
ATOM 588 C CA . ARG A 1 79 ? 9.375 -1.382 -7.077 1.00 97.12 79 ARG A CA 1
ATOM 589 C C . ARG A 1 79 ? 8.852 -0.332 -8.052 1.00 97.12 79 ARG A C 1
ATOM 591 O O . ARG A 1 79 ? 7.939 0.403 -7.692 1.00 97.12 79 ARG A O 1
ATOM 598 N N . ALA A 1 80 ? 9.463 -0.225 -9.236 1.00 96.25 80 ALA A N 1
ATOM 599 C CA . ALA A 1 80 ? 9.134 0.753 -10.274 1.00 96.25 80 ALA A CA 1
ATOM 600 C C . ALA A 1 80 ? 8.835 2.166 -9.726 1.00 96.25 80 ALA A C 1
ATOM 602 O O . ALA A 1 80 ? 7.834 2.792 -10.072 1.00 96.25 80 ALA A O 1
ATOM 603 N N . LEU A 1 81 ? 9.708 2.658 -8.839 1.00 94.81 81 LEU A N 1
ATOM 604 C CA . LEU A 1 81 ? 9.588 3.973 -8.206 1.00 94.81 81 LEU A CA 1
ATOM 605 C C . LEU A 1 81 ? 10.228 5.069 -9.056 1.00 94.81 81 LEU A C 1
ATOM 607 O O . LEU A 1 81 ? 11.118 4.818 -9.874 1.00 94.81 81 LEU A O 1
ATOM 611 N N . PHE A 1 82 ? 9.792 6.310 -8.829 1.00 92.75 82 PHE A N 1
ATOM 612 C CA . PHE A 1 82 ? 10.406 7.469 -9.464 1.00 92.75 82 PHE A CA 1
ATOM 613 C C . PHE A 1 82 ? 11.884 7.572 -9.040 1.00 92.75 82 PHE A C 1
ATOM 615 O O . PHE A 1 82 ? 12.184 7.358 -7.864 1.00 92.75 82 PHE A O 1
ATOM 622 N N . PRO A 1 83 ? 12.822 7.947 -9.933 1.00 89.94 83 PRO A N 1
ATOM 623 C CA . PRO A 1 83 ? 14.246 7.988 -9.594 1.00 89.94 83 PRO A CA 1
ATOM 624 C C . PRO A 1 83 ? 14.606 8.862 -8.384 1.00 89.94 83 PRO A C 1
ATOM 626 O O . PRO A 1 83 ? 15.584 8.574 -7.705 1.00 89.94 83 PRO A O 1
ATOM 629 N N . SER A 1 84 ? 13.825 9.908 -8.083 1.00 90.31 84 SER A N 1
ATOM 630 C CA . SER A 1 84 ? 14.060 10.755 -6.902 1.00 90.31 84 SER A CA 1
ATOM 631 C C . SER A 1 84 ? 13.840 10.032 -5.573 1.00 90.31 84 SER A C 1
ATOM 633 O O . SER A 1 84 ? 14.330 10.505 -4.558 1.00 90.31 84 SER A O 1
ATOM 635 N N . SER A 1 85 ? 13.136 8.897 -5.564 1.00 92.81 85 SER A N 1
ATOM 636 C CA . SER A 1 85 ? 12.945 8.085 -4.358 1.00 92.81 85 SER A CA 1
ATOM 637 C C . SER A 1 85 ? 14.176 7.257 -3.979 1.00 92.81 85 SER A C 1
ATOM 639 O O . SER A 1 85 ? 14.121 6.496 -3.022 1.00 92.81 85 SER A O 1
ATOM 641 N N . LEU A 1 86 ? 15.293 7.372 -4.706 1.00 92.62 86 LEU A N 1
ATOM 642 C CA . LEU A 1 86 ? 16.564 6.766 -4.289 1.00 92.62 86 LEU A CA 1
ATOM 643 C C . LEU A 1 86 ? 17.107 7.377 -2.991 1.00 92.62 86 LEU A C 1
ATOM 645 O O . LEU A 1 86 ? 17.807 6.691 -2.253 1.00 92.62 86 LEU A O 1
ATOM 649 N N . ASP A 1 87 ? 16.779 8.643 -2.726 1.00 92.69 87 ASP A N 1
ATOM 650 C CA . ASP A 1 87 ? 17.197 9.363 -1.518 1.00 92.69 87 ASP A CA 1
ATOM 651 C C . ASP A 1 87 ? 16.170 9.243 -0.374 1.00 92.69 87 ASP A C 1
ATOM 653 O O . ASP A 1 87 ? 16.388 9.768 0.721 1.00 92.69 87 ASP A O 1
ATOM 657 N N . ASP A 1 88 ? 15.040 8.573 -0.620 1.00 96.44 88 ASP A N 1
ATOM 658 C CA . ASP A 1 88 ? 13.986 8.378 0.370 1.00 96.44 88 ASP A CA 1
ATOM 659 C C . ASP A 1 88 ? 14.382 7.312 1.415 1.00 96.44 88 ASP A C 1
ATOM 661 O O . ASP A 1 88 ? 15.111 6.364 1.103 1.00 96.44 88 ASP A O 1
ATOM 665 N N . PRO A 1 89 ? 13.876 7.411 2.661 1.00 96.62 89 PRO A N 1
ATOM 666 C CA . PRO A 1 89 ? 14.107 6.387 3.673 1.00 96.62 89 PRO A CA 1
ATOM 667 C C . PRO A 1 89 ? 13.473 5.052 3.272 1.00 96.62 89 PRO A C 1
ATOM 669 O O . PRO A 1 89 ? 12.453 5.016 2.578 1.00 96.62 89 PRO A O 1
ATOM 672 N N . VAL A 1 90 ? 14.064 3.962 3.767 1.00 96.94 90 VAL A N 1
ATOM 673 C CA . VAL A 1 90 ? 13.509 2.612 3.664 1.00 96.94 90 VAL A CA 1
ATOM 674 C C . VAL A 1 90 ? 13.177 2.118 5.062 1.00 96.94 90 VAL A C 1
ATOM 676 O O . VAL A 1 90 ? 14.080 1.809 5.840 1.00 96.94 90 VAL A O 1
ATOM 679 N N . ASP A 1 91 ? 11.887 2.032 5.358 1.00 97.88 91 ASP A N 1
ATOM 680 C CA . ASP A 1 91 ? 11.376 1.591 6.652 1.00 97.88 91 ASP A CA 1
ATOM 681 C C . ASP A 1 91 ? 10.691 0.231 6.505 1.00 97.88 91 ASP A C 1
ATOM 683 O O . ASP A 1 91 ? 9.941 -0.007 5.556 1.00 97.88 91 ASP A O 1
ATOM 687 N N . ALA A 1 92 ? 10.954 -0.671 7.449 1.00 97.81 92 ALA A N 1
ATOM 688 C CA . ALA A 1 92 ? 10.302 -1.972 7.538 1.00 97.81 92 ALA A CA 1
ATOM 689 C C . ALA A 1 92 ? 9.236 -1.949 8.637 1.00 97.81 92 ALA A C 1
ATOM 691 O O . ALA A 1 92 ? 9.436 -1.337 9.684 1.00 97.81 92 ALA A O 1
ATOM 692 N N . TYR A 1 93 ? 8.141 -2.665 8.404 1.00 98.50 93 TYR A N 1
ATOM 693 C CA . TYR A 1 93 ? 6.997 -2.758 9.303 1.00 98.50 93 TYR A CA 1
ATOM 694 C C . TYR A 1 93 ? 6.558 -4.209 9.478 1.00 98.50 93 TYR A C 1
ATOM 696 O O . TYR A 1 93 ? 6.832 -5.070 8.633 1.00 98.50 93 TYR A O 1
ATOM 704 N N . ARG A 1 94 ? 5.807 -4.474 10.545 1.00 98.50 94 ARG A N 1
ATOM 705 C CA . ARG A 1 94 ? 5.043 -5.716 10.711 1.00 98.50 94 ARG A CA 1
ATOM 706 C C . ARG A 1 94 ? 3.549 -5.450 10.720 1.00 98.50 94 ARG A C 1
ATOM 708 O O . ARG A 1 94 ? 3.079 -4.569 11.433 1.00 98.50 94 ARG A O 1
ATOM 715 N N . LEU A 1 95 ? 2.797 -6.269 9.992 1.00 98.56 95 LEU A N 1
ATOM 716 C CA . LEU A 1 95 ? 1.342 -6.324 10.064 1.00 98.56 95 LEU A CA 1
ATOM 717 C C . LEU A 1 95 ? 0.916 -7.037 11.356 1.00 98.56 95 LEU A C 1
ATOM 719 O O . LEU A 1 95 ? 0.823 -8.264 11.409 1.00 98.56 95 LEU A O 1
ATOM 723 N N . ALA A 1 96 ? 0.684 -6.270 12.416 1.00 96.38 96 ALA A N 1
ATOM 724 C CA . ALA A 1 96 ? 0.478 -6.788 13.767 1.00 96.38 96 ALA A CA 1
ATOM 725 C C . ALA A 1 96 ? -1.000 -6.799 14.187 1.00 96.38 96 ALA A C 1
ATOM 727 O O . ALA A 1 96 ? -1.489 -7.824 14.666 1.00 96.38 96 ALA A O 1
ATOM 728 N N . GLY A 1 97 ? -1.704 -5.683 13.995 1.00 97.62 97 GLY A N 1
ATOM 729 C CA . GLY A 1 97 ? -3.090 -5.516 14.436 1.00 97.62 97 GLY A CA 1
ATOM 730 C C . GLY A 1 97 ? -4.126 -6.138 13.501 1.00 97.62 97 GLY A C 1
ATOM 731 O O . GLY A 1 97 ? -3.811 -6.640 12.419 1.00 97.62 97 GLY A O 1
ATOM 732 N N . ASP A 1 98 ? -5.382 -6.085 13.929 1.00 98.38 98 ASP A N 1
ATOM 733 C CA . ASP A 1 98 ? -6.535 -6.489 13.126 1.00 98.38 98 ASP A CA 1
ATOM 734 C C . ASP A 1 98 ? -7.094 -5.302 12.334 1.00 98.38 98 ASP A C 1
ATOM 736 O O . ASP A 1 98 ? -6.944 -4.141 12.723 1.00 98.38 98 ASP A O 1
ATOM 740 N N . LEU A 1 99 ? -7.741 -5.591 11.203 1.00 98.31 99 LEU A N 1
ATOM 741 C CA . LEU A 1 99 ? -8.440 -4.566 10.434 1.00 98.31 99 LEU A CA 1
ATOM 742 C C . LEU A 1 99 ? -9.730 -4.160 11.164 1.00 98.31 99 LEU A C 1
ATOM 744 O O . LEU A 1 99 ? -10.471 -5.042 11.599 1.00 98.31 99 LEU A O 1
ATOM 748 N N . PRO A 1 100 ? -10.048 -2.856 11.256 1.00 98.19 100 PRO A N 1
ATOM 749 C CA . PRO A 1 100 ? -11.374 -2.414 11.664 1.00 98.19 100 PRO A CA 1
ATOM 750 C C . PRO A 1 100 ? -12.465 -2.924 10.712 1.00 98.19 100 PRO A C 1
ATOM 752 O O . PRO A 1 100 ? -12.211 -3.189 9.534 1.00 98.19 100 PRO A O 1
ATOM 755 N N . ASP A 1 101 ? -13.703 -2.994 11.199 1.00 97.75 101 ASP A N 1
ATOM 756 C CA . ASP A 1 101 ? -14.840 -3.438 10.391 1.00 97.75 101 ASP A CA 1
ATOM 757 C C . ASP A 1 101 ? -14.976 -2.628 9.091 1.00 97.75 101 ASP A C 1
ATOM 759 O O . ASP A 1 101 ? -14.901 -1.396 9.072 1.00 97.75 101 ASP A O 1
ATOM 763 N N . GLY A 1 102 ? -15.184 -3.340 7.981 1.00 97.81 102 GLY A N 1
ATOM 764 C CA . GLY A 1 102 ? -15.323 -2.751 6.647 1.00 97.81 102 GLY A CA 1
ATOM 765 C C . GLY A 1 102 ? -14.009 -2.319 5.988 1.00 97.81 102 GLY A C 1
ATOM 766 O O . GLY A 1 102 ? -14.039 -1.886 4.8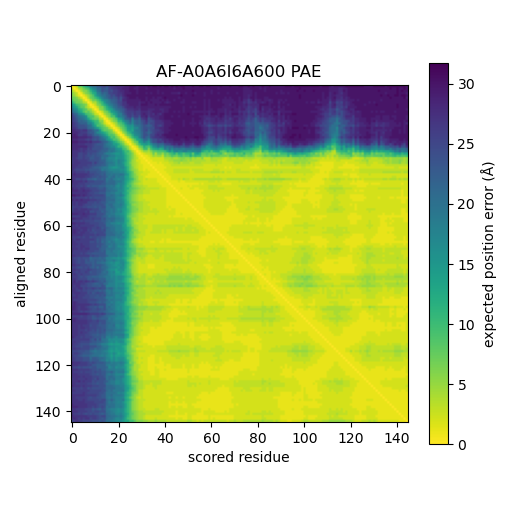36 1.00 97.81 102 GLY A O 1
ATOM 767 N N . TRP A 1 103 ? -12.865 -2.442 6.667 1.00 98.62 103 TRP A N 1
ATOM 768 C CA . TRP A 1 103 ? -11.557 -2.198 6.061 1.00 98.62 103 TRP A CA 1
ATOM 769 C C . TRP A 1 103 ? -11.084 -3.421 5.269 1.00 98.62 103 TRP A C 1
ATOM 771 O O . TRP A 1 103 ? -11.490 -4.557 5.524 1.00 98.62 103 TRP A O 1
ATOM 781 N N . ARG A 1 104 ? -10.200 -3.189 4.296 1.00 98.75 104 ARG A N 1
ATOM 782 C CA . ARG A 1 104 ? -9.620 -4.247 3.457 1.00 98.75 104 ARG A CA 1
ATOM 783 C C . ARG A 1 104 ? -8.169 -3.959 3.098 1.00 98.75 104 ARG A C 1
ATOM 785 O O . ARG A 1 104 ? -7.768 -2.806 2.955 1.00 98.75 104 ARG A O 1
ATOM 792 N N . ILE A 1 105 ? -7.399 -5.016 2.893 1.00 98.81 105 ILE A N 1
ATOM 793 C CA . ILE A 1 105 ? -6.074 -4.979 2.281 1.00 98.81 105 ILE A CA 1
ATOM 794 C C . ILE A 1 105 ? -6.230 -5.331 0.803 1.00 98.81 105 ILE A C 1
ATOM 796 O O . ILE A 1 105 ? -6.889 -6.312 0.475 1.00 98.81 105 ILE A O 1
ATOM 800 N N . GLN A 1 106 ? -5.605 -4.564 -0.083 1.00 98.69 106 GLN A N 1
ATOM 801 C CA . GLN A 1 106 ? -5.438 -4.899 -1.490 1.00 98.69 106 GLN A CA 1
ATOM 802 C C . GLN A 1 106 ? -3.969 -5.180 -1.775 1.00 98.69 106 GLN A C 1
ATOM 804 O O . GLN A 1 106 ? -3.095 -4.401 -1.402 1.00 98.69 106 GLN A O 1
ATOM 809 N N . VAL A 1 107 ? -3.729 -6.268 -2.488 1.00 98.44 107 VAL A N 1
ATOM 810 C CA . VAL A 1 107 ? -2.432 -6.694 -2.999 1.00 98.44 107 VAL A CA 1
ATOM 811 C C . VAL A 1 107 ? -2.443 -6.593 -4.515 1.00 98.44 107 VAL A C 1
ATOM 813 O O . VAL A 1 107 ? -3.458 -6.894 -5.144 1.00 98.44 107 VAL A O 1
ATOM 816 N N . SER A 1 108 ? -1.324 -6.193 -5.115 1.00 98.56 108 SER A N 1
ATOM 817 C CA . SER A 1 108 ? -1.141 -6.262 -6.568 1.00 98.56 108 SER A CA 1
ATOM 818 C C . SER A 1 108 ? 0.326 -6.376 -6.968 1.00 98.56 108 SER A C 1
ATOM 820 O O . SER A 1 108 ? 1.203 -5.978 -6.207 1.00 98.56 108 SER A O 1
ATOM 822 N N . GLU A 1 109 ? 0.577 -6.906 -8.163 1.00 98.56 109 GLU A N 1
ATOM 823 C CA . GLU A 1 109 ? 1.886 -6.857 -8.809 1.00 98.56 109 GLU A CA 1
ATOM 824 C C . GLU A 1 109 ? 2.121 -5.453 -9.376 1.00 98.56 109 GLU A C 1
ATOM 826 O O . GLU A 1 109 ? 1.223 -4.858 -9.979 1.00 98.56 109 GLU A O 1
ATOM 831 N N . ILE A 1 110 ? 3.323 -4.922 -9.181 1.00 98.38 110 ILE A N 1
ATOM 832 C CA . ILE A 1 110 ? 3.739 -3.595 -9.631 1.00 98.38 110 ILE A CA 1
ATOM 833 C C . ILE A 1 110 ? 4.061 -3.650 -11.127 1.00 98.38 110 ILE A C 1
ATOM 835 O O .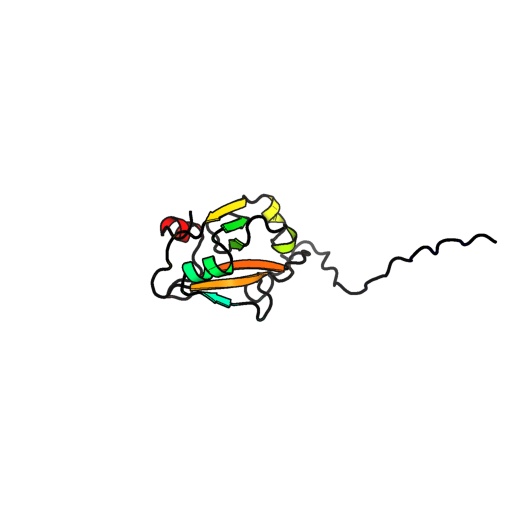 ILE A 1 110 ? 4.921 -4.410 -11.568 1.00 98.38 110 ILE A O 1
ATOM 839 N N . ALA A 1 111 ? 3.396 -2.815 -11.918 1.00 97.69 111 ALA A N 1
ATOM 840 C CA . ALA A 1 111 ? 3.639 -2.695 -13.347 1.00 97.69 111 ALA A CA 1
ATOM 841 C C . ALA A 1 111 ? 4.978 -1.983 -13.649 1.00 97.69 111 ALA A C 1
ATOM 843 O O . ALA A 1 111 ? 5.422 -1.139 -12.866 1.00 97.69 111 ALA A O 1
ATOM 844 N N . PRO A 1 112 ? 5.600 -2.245 -14.814 1.00 96.50 112 PRO A N 1
ATOM 845 C CA . PRO A 1 112 ? 6.778 -1.503 -15.257 1.00 96.50 112 PRO A CA 1
ATOM 846 C C . PRO A 1 112 ? 6.511 0.011 -15.343 1.00 96.50 112 PRO A C 1
ATOM 848 O O . PRO A 1 112 ? 5.522 0.444 -15.941 1.00 96.50 112 PRO A O 1
ATOM 851 N N . ALA A 1 113 ? 7.423 0.822 -14.803 1.00 93.62 113 ALA A N 1
ATOM 852 C CA . ALA A 1 113 ? 7.373 2.286 -14.855 1.00 93.62 113 ALA A CA 1
ATOM 853 C C . ALA A 1 113 ? 8.777 2.891 -14.705 1.00 93.62 113 ALA A C 1
ATOM 855 O O . ALA A 1 113 ? 9.695 2.230 -14.229 1.00 93.62 113 ALA A O 1
ATOM 856 N N . PHE A 1 114 ? 8.965 4.150 -15.117 1.00 92.81 114 PHE A N 1
ATOM 857 C CA . PHE A 1 114 ? 10.224 4.903 -14.930 1.00 92.81 114 PHE A CA 1
ATOM 858 C C . PHE A 1 114 ? 11.489 4.208 -15.470 1.00 92.81 114 PHE A C 1
ATOM 860 O O . PHE A 1 114 ? 12.580 4.342 -14.917 1.00 92.81 114 PHE A O 1
ATOM 867 N N . GLY A 1 115 ? 11.342 3.420 -16.542 1.00 91.25 115 GLY A N 1
ATOM 868 C CA . GLY A 1 115 ? 12.429 2.617 -17.113 1.00 91.25 115 GLY A CA 1
ATOM 869 C C . GLY A 1 115 ? 12.848 1.410 -16.262 1.00 91.25 115 GLY A C 1
ATOM 870 O O . GLY A 1 115 ? 13.838 0.760 -16.591 1.00 91.25 115 GLY A O 1
ATOM 871 N N . GLN A 1 116 ? 12.106 1.110 -15.196 1.00 95.25 116 GLN A N 1
ATOM 872 C CA . GLN A 1 116 ? 12.287 -0.042 -14.320 1.00 95.25 116 GLN A CA 1
ATOM 873 C C . GLN A 1 116 ? 11.316 -1.174 -14.700 1.00 95.25 116 GLN A C 1
ATOM 875 O O . GLN A 1 116 ? 10.219 -0.899 -15.202 1.00 95.25 116 GLN A O 1
ATOM 880 N N . PRO A 1 117 ? 11.695 -2.445 -14.470 1.00 96.56 117 PRO A N 1
ATOM 881 C CA . PRO A 1 117 ? 10.890 -3.596 -14.871 1.00 96.56 117 PRO A CA 1
ATOM 882 C C . PRO A 1 117 ? 9.600 -3.785 -14.060 1.00 96.56 117 PRO A C 1
ATOM 884 O O . PRO A 1 117 ? 8.665 -4.368 -14.599 1.00 96.56 117 PRO A O 1
ATOM 887 N N . GLY A 1 118 ? 9.515 -3.309 -12.813 1.00 97.44 118 GLY A N 1
ATOM 888 C CA . GLY A 1 118 ? 8.423 -3.707 -11.917 1.00 97.44 118 GLY A CA 1
ATOM 889 C C . GLY A 1 118 ? 8.485 -5.204 -11.585 1.00 97.44 118 GLY A C 1
ATOM 890 O O . GLY A 1 118 ? 9.548 -5.817 -11.676 1.00 97.44 118 GLY A O 1
ATOM 891 N N . GLY A 1 119 ? 7.352 -5.795 -11.212 1.00 97.75 119 GLY A N 1
ATOM 892 C CA . GLY A 1 119 ? 7.230 -7.216 -10.856 1.00 97.75 119 GLY A CA 1
ATOM 893 C C . GLY A 1 119 ? 7.312 -7.508 -9.354 1.00 97.75 119 GLY A C 1
ATOM 894 O O . GLY A 1 119 ? 7.090 -8.642 -8.936 1.00 97.75 119 GLY A O 1
ATOM 895 N N . GLY A 1 120 ? 7.590 -6.498 -8.526 1.00 98.19 120 GLY A N 1
ATOM 896 C CA . GLY A 1 120 ? 7.416 -6.590 -7.077 1.00 98.19 120 GLY A CA 1
ATOM 897 C C . GLY A 1 120 ? 5.938 -6.581 -6.687 1.00 98.19 120 GLY A C 1
ATOM 898 O O . GLY A 1 120 ? 5.068 -6.321 -7.518 1.00 98.19 120 GLY A O 1
ATOM 899 N N . MET A 1 121 ? 5.638 -6.819 -5.410 1.00 98.44 121 MET A N 1
ATOM 900 C CA . MET A 1 121 ? 4.268 -6.750 -4.900 1.00 98.44 121 MET A CA 1
ATOM 901 C C . MET A 1 121 ? 4.062 -5.505 -4.043 1.00 98.44 121 MET A C 1
ATOM 903 O O . MET A 1 121 ? 4.915 -5.150 -3.226 1.00 98.44 121 MET A O 1
ATOM 907 N N . GLN A 1 122 ? 2.904 -4.869 -4.205 1.00 98.38 122 GLN A N 1
ATOM 908 C CA . GLN A 1 122 ? 2.479 -3.715 -3.420 1.00 98.38 122 GLN A CA 1
ATOM 909 C C . GLN A 1 122 ? 1.207 -3.998 -2.619 1.00 98.38 122 GLN A C 1
ATOM 911 O O . GLN A 1 122 ? 0.338 -4.765 -3.047 1.00 98.38 122 GLN A O 1
ATOM 916 N N . VAL A 1 123 ? 1.096 -3.322 -1.478 1.00 98.62 123 VAL A N 1
ATOM 917 C CA . VAL A 1 123 ? -0.048 -3.348 -0.566 1.00 98.62 123 VAL A CA 1
ATOM 918 C C . VAL A 1 123 ? -0.642 -1.952 -0.432 1.00 98.62 123 VAL A C 1
ATOM 920 O O . VAL A 1 123 ? 0.081 -0.972 -0.243 1.00 98.62 123 VAL A O 1
ATOM 923 N N . LEU A 1 124 ? -1.969 -1.888 -0.452 1.00 98.62 124 LEU A N 1
ATOM 924 C CA . LEU A 1 124 ? -2.760 -0.746 -0.008 1.00 98.62 124 LEU A CA 1
ATOM 925 C C . LEU A 1 124 ? -3.770 -1.211 1.040 1.00 98.62 124 LEU A C 1
ATOM 927 O O . LEU A 1 124 ? -4.442 -2.222 0.846 1.00 98.62 124 LEU A O 1
ATOM 931 N N . VAL A 1 125 ? -3.937 -0.447 2.116 1.00 98.69 125 VAL A N 1
ATOM 932 C CA . VAL A 1 125 ? -5.050 -0.636 3.056 1.00 98.69 125 VAL A CA 1
ATOM 933 C C . VAL A 1 125 ? -6.125 0.393 2.746 1.00 98.69 125 VAL A C 1
ATOM 935 O O . VAL A 1 125 ? -5.829 1.581 2.618 1.00 98.69 125 VAL A O 1
ATOM 938 N N . PHE A 1 126 ? -7.369 -0.056 2.624 1.00 98.75 126 PHE A N 1
ATOM 939 C CA . PHE A 1 126 ? -8.535 0.786 2.404 1.00 98.75 126 PHE A CA 1
ATOM 940 C C . PHE A 1 126 ? -9.450 0.750 3.623 1.00 98.75 126 PHE A C 1
ATOM 942 O O . PHE A 1 126 ? -9.688 -0.314 4.193 1.00 98.75 126 PHE A O 1
ATOM 949 N N . ASN A 1 127 ? -9.993 1.909 3.989 1.00 98.56 127 ASN A N 1
ATOM 950 C CA . ASN A 1 127 ? -11.024 2.007 5.017 1.00 98.56 127 ASN A CA 1
ATOM 951 C C . ASN A 1 127 ? -12.428 1.667 4.483 1.00 98.56 127 ASN A C 1
ATOM 953 O O . ASN A 1 127 ? -12.629 1.466 3.283 1.00 98.56 127 ASN A O 1
ATOM 957 N N . ASP A 1 128 ? -13.408 1.684 5.384 1.00 98.06 128 ASP A N 1
ATOM 958 C CA . ASP A 1 128 ? -14.846 1.494 5.137 1.00 98.06 128 ASP A CA 1
ATOM 959 C C . ASP A 1 128 ? -15.447 2.418 4.056 1.00 98.06 128 ASP A C 1
ATOM 961 O O . ASP A 1 128 ? -16.483 2.117 3.466 1.00 98.06 128 ASP A O 1
ATOM 965 N N . LYS A 1 129 ? -14.786 3.542 3.759 1.00 98.12 129 LYS A N 1
ATOM 966 C CA . LYS A 1 129 ?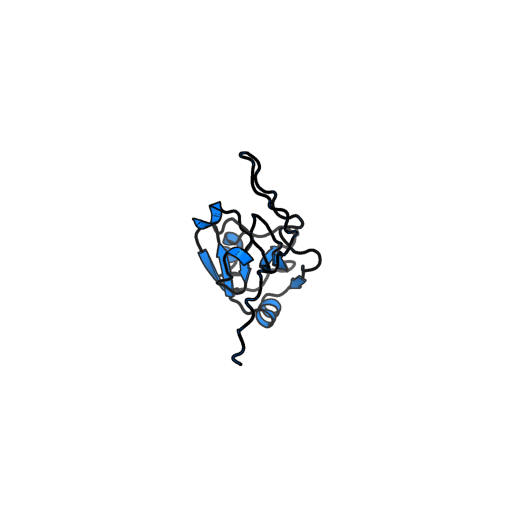 -15.171 4.516 2.722 1.00 98.12 129 LYS A CA 1
ATOM 967 C C . LYS A 1 129 ? -14.401 4.334 1.418 1.00 98.12 129 LYS A C 1
ATOM 969 O O . LYS A 1 129 ? -14.416 5.232 0.572 1.00 98.12 129 LYS A O 1
ATOM 974 N N . ASN A 1 130 ? -13.722 3.201 1.256 1.00 97.25 130 ASN A N 1
ATOM 975 C CA . ASN A 1 130 ? -12.931 2.863 0.081 1.00 97.25 130 ASN A CA 1
ATOM 976 C C . ASN A 1 130 ? -11.800 3.870 -0.208 1.00 97.25 130 ASN A C 1
ATOM 978 O O . ASN A 1 130 ? -11.432 4.081 -1.365 1.00 97.25 130 ASN A O 1
ATOM 982 N N . LYS A 1 131 ? -11.247 4.509 0.833 1.00 98.25 131 LYS A N 1
ATOM 983 C CA . LYS A 1 131 ? -10.086 5.405 0.721 1.00 98.25 131 LYS A CA 1
ATOM 984 C C . LYS A 1 131 ? -8.832 4.710 1.225 1.00 98.25 131 LYS A C 1
ATOM 986 O O . LYS A 1 131 ? -8.883 4.044 2.256 1.00 98.25 131 LYS A O 1
ATOM 991 N N . THR A 1 132 ? -7.716 4.908 0.527 1.00 98.19 132 THR A N 1
ATOM 992 C CA . THR A 1 132 ? -6.406 4.428 0.976 1.00 98.19 132 THR A CA 1
ATOM 993 C C . THR A 1 132 ? -6.000 5.109 2.277 1.00 98.19 132 THR A C 1
ATOM 995 O O . THR A 1 132 ? -6.158 6.323 2.420 1.00 98.19 132 THR A O 1
ATOM 998 N N . VAL A 1 133 ? -5.452 4.332 3.203 1.00 98.56 133 VAL A N 1
ATO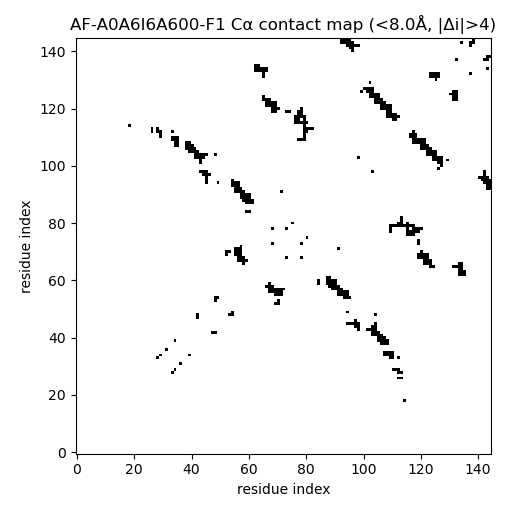M 999 C CA . VAL A 1 133 ? -5.023 4.790 4.526 1.00 98.56 133 VAL A CA 1
ATOM 1000 C C . VAL A 1 133 ? -3.499 4.989 4.514 1.00 98.56 133 VAL A C 1
ATOM 1002 O O . VAL A 1 133 ? -2.778 4.096 4.065 1.00 98.56 133 VAL A O 1
ATOM 1005 N N . PRO A 1 134 ? -2.968 6.159 4.912 1.00 98.69 134 PRO A N 1
ATOM 1006 C CA . PRO A 1 134 ? -1.526 6.387 5.036 1.00 98.69 134 PRO A CA 1
ATOM 1007 C C . PRO A 1 134 ? -0.864 5.471 6.069 1.00 98.69 134 PRO A C 1
ATOM 1009 O O . PRO A 1 134 ? -1.474 5.139 7.086 1.00 98.69 134 PRO A O 1
ATOM 1012 N N . VAL A 1 135 ? 0.414 5.138 5.871 1.00 98.69 135 VAL A N 1
ATOM 1013 C CA . VAL A 1 135 ? 1.185 4.296 6.805 1.00 98.69 135 VAL A CA 1
ATOM 1014 C C . VAL A 1 135 ? 1.191 4.877 8.221 1.00 98.69 135 VAL A C 1
ATOM 1016 O O . VAL A 1 135 ? 0.983 4.136 9.178 1.00 98.69 135 VAL A O 1
ATOM 1019 N N . THR A 1 136 ? 1.316 6.198 8.376 1.00 98.62 136 THR A N 1
ATOM 1020 C CA . THR A 1 136 ? 1.225 6.864 9.687 1.00 98.62 136 THR A CA 1
ATOM 1021 C C . THR A 1 136 ? -0.085 6.546 10.416 1.00 98.62 136 THR A C 1
ATOM 1023 O O . THR A 1 136 ? -0.082 6.334 11.625 1.00 98.62 136 THR A O 1
ATOM 1026 N N . GLU A 1 137 ? -1.215 6.493 9.706 1.00 98.69 137 GLU A N 1
ATOM 1027 C CA . GLU A 1 137 ? -2.510 6.164 10.314 1.00 98.69 137 GLU A CA 1
ATOM 1028 C C . GLU A 1 137 ? -2.603 4.680 10.683 1.00 98.69 137 GLU A C 1
ATOM 1030 O O . GLU A 1 137 ? -3.143 4.351 11.737 1.00 98.69 137 GLU A O 1
ATOM 1035 N N . LEU A 1 138 ? -2.019 3.793 9.872 1.00 98.75 138 LEU A N 1
ATOM 1036 C CA . LEU A 1 138 ? -1.947 2.363 10.182 1.00 98.75 138 LEU A CA 1
ATOM 1037 C C . LEU A 1 138 ? -1.098 2.087 11.431 1.00 98.75 138 LEU A C 1
ATOM 1039 O O . LEU A 1 138 ? -1.470 1.240 12.244 1.00 98.75 138 LEU A O 1
ATOM 1043 N N . ILE A 1 139 ? 0.001 2.824 11.610 1.00 98.62 139 ILE A N 1
ATOM 1044 C CA . ILE A 1 139 ? 0.831 2.769 12.822 1.00 98.62 139 ILE A CA 1
ATOM 1045 C C . ILE A 1 139 ? 0.035 3.274 14.029 1.00 98.62 139 ILE A C 1
ATOM 1047 O O . ILE A 1 139 ? -0.049 2.593 15.048 1.00 98.62 139 ILE A O 1
ATOM 1051 N N . ASN A 1 140 ? -0.612 4.438 13.909 1.00 98.31 140 ASN A N 1
ATOM 1052 C CA . ASN A 1 140 ? -1.406 5.017 14.999 1.00 98.31 140 ASN A CA 1
ATOM 1053 C C . ASN A 1 140 ? -2.584 4.121 15.420 1.00 98.31 140 ASN A C 1
ATOM 1055 O O . ASN A 1 140 ? -2.967 4.122 16.588 1.00 98.31 140 ASN A O 1
ATOM 1059 N N . ALA A 1 141 ? -3.149 3.358 14.481 1.00 97.62 141 ALA A N 1
ATOM 1060 C CA . ALA A 1 141 ? -4.204 2.382 14.739 1.00 97.62 141 ALA A CA 1
ATOM 1061 C C . ALA A 1 141 ? -3.686 1.045 15.309 1.00 97.62 141 ALA A C 1
ATOM 1063 O O . ALA A 1 141 ? -4.491 0.174 15.630 1.00 97.62 141 ALA A O 1
ATOM 1064 N N . GLY A 1 142 ? -2.366 0.853 15.423 1.00 98.25 142 GLY A N 1
ATOM 1065 C CA . GLY A 1 142 ? -1.754 -0.399 15.881 1.00 98.25 142 GLY A CA 1
ATOM 1066 C C . GLY A 1 142 ? -1.820 -1.544 14.865 1.00 98.25 142 GLY A C 1
ATOM 1067 O O . GLY A 1 142 ? -1.545 -2.690 15.214 1.00 98.25 142 GLY A O 1
ATOM 1068 N N . ILE A 1 143 ? -2.178 -1.247 13.612 1.00 98.56 143 ILE A N 1
ATOM 1069 C CA . ILE A 1 143 ? -2.220 -2.220 12.514 1.00 98.56 143 ILE A CA 1
ATOM 1070 C C . ILE A 1 143 ? -0.793 -2.536 12.049 1.00 98.56 143 ILE A C 1
ATOM 1072 O O . ILE A 1 143 ? -0.483 -3.701 11.794 1.00 98.56 143 ILE A O 1
ATOM 1076 N N . LEU A 1 144 ? 0.076 -1.519 11.994 1.00 98.62 144 LEU A N 1
ATOM 1077 C CA . LEU A 1 144 ? 1.506 -1.651 11.702 1.00 98.62 144 LEU A CA 1
ATOM 1078 C C . LEU A 1 144 ? 2.376 -1.318 12.922 1.00 98.62 144 LEU A C 1
ATOM 1080 O O . LEU A 1 144 ? 2.006 -0.465 13.730 1.00 98.62 144 LEU A O 1
ATOM 1084 N N . GLN A 1 145 ? 3.534 -1.977 13.023 1.00 96.38 145 GLN A N 1
ATOM 1085 C CA . GLN A 1 145 ? 4.583 -1.747 14.029 1.00 96.38 145 GLN A CA 1
ATOM 1086 C C . GLN A 1 145 ? 5.965 -1.684 13.392 1.00 96.38 145 GLN A C 1
ATOM 1088 O O . GLN A 1 145 ? 6.176 -2.436 12.413 1.00 96.38 145 GLN A O 1
#

Radius of gyration: 19.65 Å; Cα contacts (8 Å, |Δi|>4): 260; chains: 1; bounding box: 58×50×53 Å

Foldseek 3Di:
DDDDDDDDDDDDDDDDPPPDDDPDDDFDQDPPNQFDPPFKDKDQWLVVVCVVANFKWKDQADQQDFKIFPDPPPDPLQQQDAPVSVPGDMGMKGQFDIDDPQKMKMKGFGPHTPPGHHRTMMIFIAHNVRDTDGSVVCVVVVRID